Protein AF-A0A379TC00-F1 (afdb_monomer_lite)

InterPro domains:
  IPR000600 ROK family [PF00480] (4-93)
  IPR000600 ROK family [PTHR18964] (5-93)
  IPR043129 ATPase, nucleotide binding domain [SSF53067] (3-93)

Foldseek 3Di:
DDDDDDDPQDQPALVVNLVVVLVVQVVVCVVVVHNDAAEDEAAADQQDPVQAGDGPVRPRRHRHNSQVVNCVVSVHGYHYDYPVVVVVVVVVVD

pLDDT: mean 76.04, std 15.74, range [34.69, 92.25]

Radius of gyration: 13.5 Å; chains: 1; bounding box: 36×30×33 Å

Structure (mmCIF, N/CA/C/O backbone):
data_AF-A0A379TC00-F1
#
_entry.id   AF-A0A379TC00-F1
#
loop_
_atom_site.group_PDB
_atom_site.id
_atom_site.type_symbol
_atom_site.label_atom_id
_atom_site.label_alt_id
_atom_site.label_comp_id
_atom_site.label_asym_id
_atom_site.label_entity_id
_atom_site.label_seq_id
_atom_site.pdbx_PDB_ins_code
_atom_site.Cartn_x
_atom_site.Cartn_y
_atom_site.Cartn_z
_atom_site.occupancy
_atom_site.B_iso_or_equiv
_atom_site.auth_seq_id
_atom_site.auth_comp_id
_atom_site.auth_asym_id
_atom_site.auth_atom_id
_atom_site.pdbx_PDB_model_num
ATOM 1 N N . MET A 1 1 ? -13.718 14.085 8.637 1.00 55.25 1 MET A N 1
ATOM 2 C CA . MET A 1 1 ? -12.377 14.707 8.556 1.00 55.25 1 MET A CA 1
ATOM 3 C C . MET A 1 1 ? -11.612 13.968 7.479 1.00 55.25 1 MET A C 1
ATOM 5 O O . MET A 1 1 ? -11.536 12.752 7.568 1.00 55.25 1 MET A O 1
ATOM 9 N N . GLN A 1 2 ? -11.130 14.666 6.455 1.00 67.75 2 GLN A N 1
ATOM 10 C CA . GLN A 1 2 ? -10.344 14.072 5.373 1.00 67.75 2 GLN A CA 1
ATOM 11 C C . GLN A 1 2 ? -8.859 14.326 5.668 1.00 67.75 2 GLN A C 1
ATOM 13 O O . GLN A 1 2 ? -8.499 15.435 6.064 1.00 67.75 2 GLN A O 1
ATOM 18 N N . TRP A 1 3 ? -8.018 13.298 5.558 1.00 78.50 3 TRP A N 1
ATOM 19 C CA . TRP A 1 3 ? -6.564 13.406 5.693 1.00 78.50 3 TRP A CA 1
ATOM 20 C C . TRP A 1 3 ? -5.928 12.971 4.380 1.00 78.50 3 TRP A C 1
ATOM 22 O O . TRP A 1 3 ? -6.268 11.916 3.855 1.00 78.50 3 TRP A O 1
ATOM 32 N N . GLU A 1 4 ? -5.022 13.794 3.864 1.00 84.69 4 GLU A N 1
ATOM 33 C CA . GLU A 1 4 ? -4.237 13.502 2.672 1.00 84.69 4 GLU A CA 1
ATOM 34 C C . GLU A 1 4 ? -2.762 13.715 3.017 1.00 84.69 4 GLU A C 1
ATOM 36 O O . GLU A 1 4 ? -2.393 14.723 3.628 1.00 84.69 4 GLU A O 1
ATOM 41 N N . LYS A 1 5 ? -1.913 12.769 2.614 1.00 84.38 5 LYS A N 1
ATOM 42 C CA . LYS A 1 5 ? -0.460 12.913 2.647 1.00 84.38 5 LYS A CA 1
ATOM 43 C C . LYS A 1 5 ? 0.122 12.334 1.368 1.00 84.38 5 LYS A C 1
ATOM 45 O O . LYS A 1 5 ? -0.313 11.288 0.897 1.00 84.38 5 LYS A O 1
ATOM 50 N N . ARG A 1 6 ? 1.117 13.026 0.814 1.00 86.12 6 ARG A N 1
ATOM 51 C CA . ARG A 1 6 ? 1.844 12.601 -0.383 1.00 86.12 6 ARG A CA 1
ATOM 52 C C . ARG A 1 6 ? 3.316 12.449 -0.041 1.00 86.12 6 ARG A C 1
ATOM 54 O O . ARG A 1 6 ? 3.896 13.321 0.602 1.00 86.12 6 ARG A O 1
ATOM 61 N N . VAL A 1 7 ? 3.901 11.348 -0.485 1.00 84.81 7 VAL A N 1
ATOM 62 C CA . VAL A 1 7 ? 5.339 11.074 -0.408 1.00 84.81 7 VAL A CA 1
ATOM 63 C C . VAL A 1 7 ? 5.845 10.802 -1.820 1.00 84.81 7 VAL A C 1
ATOM 65 O O . VAL A 1 7 ? 5.078 10.310 -2.651 1.00 84.81 7 VAL A O 1
ATOM 68 N N . PRO A 1 8 ? 7.105 11.138 -2.132 1.00 84.12 8 PRO A N 1
ATOM 69 C CA . PRO A 1 8 ? 7.696 10.739 -3.400 1.00 84.12 8 PRO A CA 1
ATOM 70 C C . PRO A 1 8 ? 7.714 9.210 -3.507 1.00 84.12 8 PRO A C 1
ATOM 72 O O . PRO A 1 8 ? 8.139 8.533 -2.572 1.00 84.12 8 PRO A O 1
ATOM 75 N N . THR A 1 9 ? 7.274 8.671 -4.646 1.00 79.19 9 THR A N 1
ATOM 76 C CA . THR A 1 9 ? 7.307 7.227 -4.904 1.00 79.19 9 THR A CA 1
ATOM 77 C C . THR A 1 9 ? 8.760 6.746 -4.937 1.00 79.19 9 THR A C 1
ATOM 79 O O . THR A 1 9 ? 9.533 7.208 -5.780 1.00 79.19 9 THR A O 1
ATOM 82 N N . PRO A 1 10 ? 9.174 5.820 -4.055 1.00 80.38 10 PRO A N 1
ATOM 83 C CA . PRO A 1 10 ? 10.529 5.291 -4.088 1.00 80.38 10 PRO A CA 1
ATOM 84 C C . PRO A 1 10 ? 10.735 4.450 -5.350 1.00 80.38 10 PRO A C 1
ATOM 86 O O . PRO A 1 10 ? 10.073 3.434 -5.553 1.00 80.38 10 PRO A O 1
ATOM 89 N N . HIS A 1 11 ? 11.676 4.862 -6.199 1.00 76.38 11 HIS A N 1
ATOM 90 C CA . HIS A 1 11 ? 12.052 4.125 -7.413 1.00 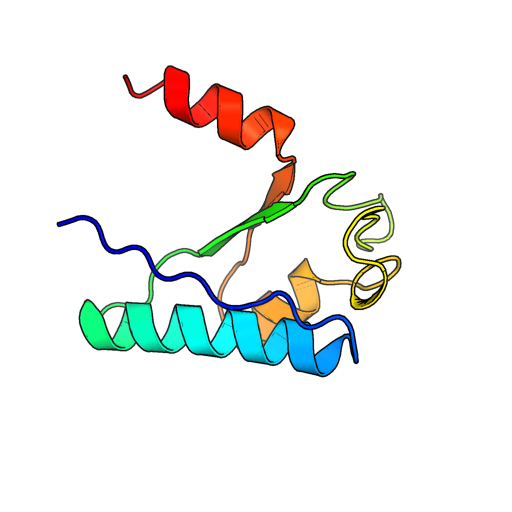76.38 11 HIS A CA 1
ATOM 91 C C . HIS A 1 11 ? 13.315 3.273 -7.234 1.00 76.38 11 HIS A C 1
ATOM 93 O O . HIS A 1 11 ? 13.710 2.553 -8.145 1.00 76.38 11 HIS A O 1
ATOM 99 N N . THR A 1 12 ? 13.962 3.367 -6.072 1.00 76.50 12 THR A N 1
ATOM 100 C CA . THR A 1 12 ? 15.260 2.744 -5.793 1.00 76.50 12 THR A CA 1
ATOM 101 C C . THR A 1 12 ? 15.153 1.244 -5.542 1.00 76.50 12 THR A C 1
ATOM 103 O O . THR A 1 12 ? 15.976 0.493 -6.058 1.00 76.50 12 THR A O 1
ATOM 106 N N . SER A 1 13 ? 14.142 0.808 -4.782 1.00 83.56 13 SER A N 1
ATOM 107 C CA . SER A 1 13 ? 13.961 -0.590 -4.380 1.00 83.56 13 SER A CA 1
ATOM 108 C C . SER A 1 13 ? 12.502 -0.909 -4.068 1.00 83.56 13 SER A C 1
ATOM 110 O O . SER A 1 13 ? 11.774 -0.074 -3.533 1.00 83.56 13 SER A O 1
ATOM 112 N N . TYR A 1 14 ? 12.104 -2.161 -4.301 1.00 84.94 14 TYR A N 1
ATOM 113 C CA . TYR A 1 14 ? 10.792 -2.681 -3.903 1.00 84.94 14 TYR A CA 1
ATOM 114 C C . TYR A 1 14 ? 10.539 -2.565 -2.392 1.00 84.94 14 TYR A C 1
ATOM 116 O O . TYR A 1 14 ? 9.456 -2.180 -1.967 1.00 84.94 14 TYR A O 1
ATOM 124 N N . SER A 1 15 ? 11.556 -2.844 -1.570 1.00 87.31 15 SER A N 1
ATOM 125 C CA . SER A 1 15 ? 11.468 -2.687 -0.115 1.00 87.31 15 SER A CA 1
ATOM 126 C C . SER A 1 15 ? 11.160 -1.247 0.281 1.00 87.31 15 SER A C 1
ATOM 128 O O . SER A 1 15 ? 10.216 -1.029 1.025 1.00 87.31 15 SER A O 1
ATOM 130 N N . ALA A 1 16 ? 11.876 -0.275 -0.292 1.00 87.00 16 ALA A N 1
ATOM 131 C CA . ALA A 1 16 ? 11.648 1.142 -0.023 1.00 87.00 16 ALA A CA 1
ATOM 132 C C . ALA A 1 16 ? 10.218 1.571 -0.387 1.00 87.00 16 ALA A C 1
ATOM 134 O O . ALA A 1 16 ? 9.613 2.356 0.336 1.00 87.00 16 ALA A O 1
ATOM 135 N N . PHE A 1 17 ? 9.658 1.024 -1.472 1.00 86.50 17 PHE A N 1
ATOM 136 C CA . PHE A 1 17 ? 8.255 1.236 -1.830 1.00 86.50 17 PHE A CA 1
ATOM 137 C C . PHE A 1 17 ? 7.297 0.670 -0.769 1.00 86.50 17 PHE A C 1
ATOM 139 O O . PHE A 1 17 ? 6.393 1.377 -0.328 1.00 86.50 17 PHE A O 1
ATOM 146 N N . LEU A 1 18 ? 7.511 -0.575 -0.325 1.00 89.69 18 LEU A N 1
ATOM 147 C CA . LEU A 1 18 ? 6.708 -1.190 0.738 1.00 89.69 18 LEU A CA 1
ATOM 148 C C . LEU A 1 18 ? 6.786 -0.396 2.047 1.00 89.69 18 LEU A C 1
ATOM 150 O O . LEU A 1 18 ? 5.757 -0.177 2.682 1.00 89.69 18 LEU A O 1
ATOM 154 N N . ASP A 1 19 ? 7.988 0.030 2.437 1.00 91.06 19 ASP A N 1
ATOM 155 C CA . ASP A 1 19 ? 8.224 0.803 3.657 1.00 91.06 19 ASP A CA 1
ATOM 156 C C . ASP A 1 19 ? 7.482 2.142 3.601 1.00 91.06 19 ASP A C 1
ATOM 158 O O . ASP A 1 19 ? 6.713 2.437 4.511 1.00 91.06 19 ASP A O 1
ATOM 162 N N . ALA A 1 20 ? 7.580 2.879 2.490 1.00 90.19 20 ALA A N 1
ATOM 163 C CA . ALA A 1 20 ? 6.861 4.142 2.321 1.00 90.19 20 ALA A CA 1
ATOM 164 C C . ALA A 1 20 ? 5.334 3.981 2.446 1.00 90.19 20 ALA A C 1
ATOM 166 O O . ALA A 1 20 ? 4.671 4.805 3.076 1.00 90.19 20 ALA A O 1
ATOM 167 N N . VAL A 1 21 ? 4.755 2.914 1.880 1.00 88.94 21 VAL A N 1
ATOM 168 C CA . VAL 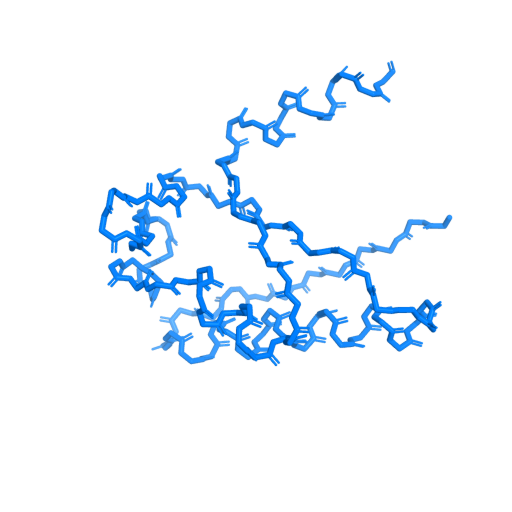A 1 21 ? 3.318 2.625 2.035 1.00 88.94 21 VAL A CA 1
ATOM 169 C C . VAL A 1 21 ? 2.982 2.285 3.489 1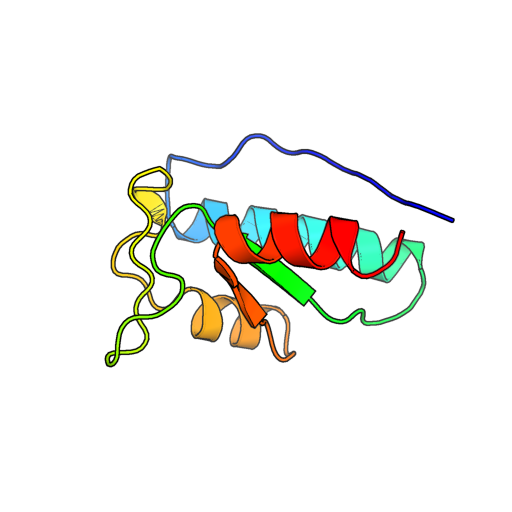.00 88.94 21 VAL A C 1
ATOM 171 O O . VAL A 1 21 ? 1.988 2.781 4.022 1.00 88.94 21 VAL A O 1
ATOM 174 N N . CYS A 1 22 ? 3.805 1.466 4.148 1.00 91.38 22 CYS A N 1
ATOM 175 C CA . CYS A 1 22 ? 3.571 1.070 5.534 1.00 91.38 22 CYS A CA 1
ATOM 176 C C . CYS A 1 22 ? 3.649 2.258 6.498 1.00 91.38 22 CYS A C 1
ATOM 178 O O . CYS A 1 22 ? 2.815 2.361 7.396 1.00 91.38 22 CYS A O 1
ATOM 180 N N . GLU A 1 23 ? 4.595 3.174 6.285 1.00 92.25 23 GLU A N 1
ATOM 181 C CA . GLU A 1 23 ? 4.732 4.400 7.073 1.00 92.25 23 GLU A CA 1
ATOM 182 C C . GLU A 1 23 ? 3.485 5.285 6.958 1.00 92.25 23 GLU A C 1
ATOM 184 O O . GLU A 1 23 ? 2.942 5.708 7.978 1.00 92.25 23 GLU A O 1
ATOM 189 N N . LEU A 1 24 ? 2.957 5.490 5.745 1.00 91.19 24 LEU A N 1
ATOM 190 C CA . LEU A 1 24 ? 1.723 6.261 5.545 1.00 91.19 24 LEU A CA 1
ATOM 191 C C . LEU A 1 24 ? 0.523 5.653 6.277 1.00 91.19 24 LEU A C 1
ATOM 193 O O . LEU A 1 24 ? -0.263 6.381 6.885 1.00 91.19 24 LEU A O 1
ATOM 197 N N . VAL A 1 25 ? 0.374 4.327 6.213 1.00 91.19 25 VAL A N 1
ATOM 198 C CA . VAL A 1 25 ? -0.717 3.617 6.894 1.00 91.19 25 VAL A CA 1
ATOM 199 C C . VAL A 1 25 ? -0.556 3.716 8.409 1.00 91.19 25 VAL A C 1
ATOM 201 O O . VAL A 1 25 ? -1.527 4.007 9.102 1.00 91.19 25 VAL A O 1
ATOM 204 N N . ALA A 1 26 ? 0.660 3.534 8.928 1.00 91.25 26 ALA A N 1
ATOM 205 C CA . ALA A 1 26 ? 0.938 3.653 10.355 1.00 91.25 26 ALA A CA 1
ATOM 206 C C . ALA A 1 26 ? 0.656 5.073 10.874 1.00 91.25 26 ALA A C 1
ATOM 208 O O . ALA A 1 26 ? 0.061 5.238 11.939 1.00 91.25 26 ALA A O 1
ATOM 209 N N . GLU A 1 27 ? 1.018 6.107 10.113 1.00 91.50 27 GLU A N 1
ATOM 210 C CA . GLU A 1 27 ? 0.696 7.495 10.449 1.00 91.50 27 GLU A CA 1
ATOM 211 C C . GLU A 1 27 ? -0.812 7.765 10.462 1.00 91.50 27 GLU A C 1
ATOM 213 O O . GLU A 1 27 ? -1.307 8.446 11.364 1.00 91.50 27 GLU A O 1
ATOM 218 N N . ALA A 1 28 ? -1.551 7.230 9.486 1.00 88.75 28 ALA A N 1
ATOM 219 C CA . ALA A 1 28 ? -3.005 7.341 9.452 1.00 88.75 28 ALA A CA 1
ATOM 220 C C . ALA A 1 28 ? -3.639 6.637 10.661 1.00 88.75 28 ALA A C 1
ATOM 222 O O . ALA A 1 28 ? -4.460 7.235 11.359 1.00 88.75 28 ALA A O 1
ATOM 223 N N . ASP A 1 29 ? -3.215 5.410 10.960 1.00 90.88 29 ASP A N 1
ATOM 224 C CA . ASP A 1 29 ? -3.726 4.646 12.096 1.00 90.88 29 ASP A CA 1
ATOM 225 C C . ASP A 1 29 ? -3.468 5.365 13.426 1.00 90.88 29 ASP A C 1
ATOM 227 O O . ASP A 1 29 ? -4.371 5.475 14.255 1.00 90.88 29 ASP A O 1
ATOM 231 N N . LEU A 1 30 ? -2.263 5.915 13.621 1.00 91.31 30 LEU A N 1
ATOM 232 C CA . LEU A 1 30 ? -1.919 6.706 14.807 1.00 91.31 30 LEU A CA 1
ATOM 233 C C . LEU A 1 30 ? -2.778 7.967 14.918 1.00 91.31 30 LEU A C 1
ATOM 235 O O . LEU A 1 30 ? -3.226 8.322 16.008 1.00 91.31 30 LEU A O 1
ATOM 239 N N . ARG A 1 31 ? -3.026 8.645 13.794 1.00 89.44 31 ARG A N 1
ATOM 240 C CA . ARG A 1 31 ? -3.813 9.881 13.761 1.00 89.44 31 ARG A CA 1
ATOM 241 C C . ARG A 1 31 ? -5.285 9.650 14.088 1.00 89.44 31 ARG A C 1
ATOM 243 O O . ARG A 1 31 ? -5.895 10.495 14.741 1.00 89.44 31 ARG A O 1
ATOM 250 N N . PHE A 1 32 ? -5.859 8.552 13.606 1.00 88.69 32 PHE A N 1
ATOM 251 C CA . PHE A 1 32 ? -7.275 8.237 13.795 1.00 88.69 32 PHE A CA 1
ATOM 252 C C . PHE A 1 32 ? -7.534 7.273 14.961 1.00 88.69 32 PHE A C 1
ATOM 254 O O . PHE A 1 32 ? -8.690 7.060 15.319 1.00 88.69 32 PHE A O 1
ATOM 261 N N . GLY A 1 33 ? -6.484 6.712 15.568 1.00 91.19 33 GLY A N 1
ATOM 262 C CA . GLY A 1 33 ? -6.583 5.764 16.679 1.00 91.19 33 GLY A CA 1
ATOM 263 C C . GLY A 1 33 ? -7.268 4.449 16.300 1.00 91.19 33 GLY A C 1
ATOM 264 O O . GLY A 1 33 ? -7.855 3.794 17.158 1.00 91.19 33 GLY A O 1
ATOM 265 N N . VAL A 1 34 ? -7.247 4.076 15.018 1.00 90.31 34 VAL A N 1
ATOM 266 C CA . VAL A 1 34 ? -7.945 2.901 14.485 1.00 90.31 34 VAL A CA 1
ATOM 267 C C . VAL A 1 34 ? -7.101 2.226 13.416 1.00 90.31 34 VAL A C 1
ATOM 269 O O . VAL A 1 34 ? -6.421 2.902 12.658 1.00 90.31 34 VAL A O 1
ATOM 272 N N . LYS A 1 35 ? -7.181 0.895 13.328 1.00 88.56 35 LYS A N 1
ATOM 273 C CA . LYS A 1 35 ? -6.575 0.118 12.243 1.00 88.56 35 LYS A CA 1
ATOM 274 C C . LYS A 1 35 ? -7.481 0.183 11.008 1.00 88.56 35 LYS A C 1
ATOM 276 O O . LYS A 1 35 ? -8.441 -0.581 10.905 1.00 88.56 35 LYS A O 1
ATOM 281 N N . GLY A 1 36 ? -7.223 1.133 10.110 1.00 85.88 36 GLY A N 1
ATOM 282 C CA . GLY A 1 36 ? -8.057 1.370 8.929 1.00 85.88 36 GLY A CA 1
ATOM 283 C C . GLY A 1 36 ? -7.948 0.266 7.870 1.00 85.88 36 GLY A C 1
ATOM 284 O O . GLY A 1 36 ? -6.925 -0.422 7.771 1.00 85.88 36 GLY A O 1
ATOM 285 N N . ALA A 1 37 ? -8.997 0.119 7.054 1.00 87.19 37 ALA A N 1
ATOM 286 C CA . ALA A 1 37 ? -8.934 -0.668 5.823 1.00 87.19 37 ALA A CA 1
ATOM 287 C C . ALA A 1 37 ? -8.034 0.037 4.796 1.00 87.19 37 ALA A C 1
ATOM 289 O O . ALA A 1 37 ? -8.085 1.260 4.669 1.00 87.19 37 ALA A O 1
ATOM 290 N N . VAL A 1 38 ? -7.224 -0.732 4.063 1.00 88.38 38 VAL A N 1
ATOM 291 C CA . VAL A 1 38 ? -6.236 -0.193 3.118 1.00 88.38 38 VAL A CA 1
ATOM 292 C C . VAL A 1 38 ? -6.566 -0.660 1.704 1.00 88.38 38 VAL A C 1
ATOM 294 O O . VAL A 1 38 ? -6.547 -1.856 1.406 1.00 88.38 38 VAL A O 1
ATOM 297 N N . GLY A 1 39 ? -6.862 0.308 0.840 1.00 85.06 39 GLY A N 1
ATOM 298 C CA . GLY A 1 39 ? -6.989 0.127 -0.602 1.00 85.06 39 GLY A CA 1
ATOM 299 C C . GLY A 1 39 ? -5.892 0.904 -1.320 1.00 85.06 39 GLY A C 1
ATOM 300 O O . GLY A 1 39 ? -5.589 2.032 -0.933 1.00 85.06 39 GLY A O 1
ATOM 301 N N . ILE A 1 40 ? -5.291 0.305 -2.344 1.00 81.44 40 ILE A N 1
ATOM 302 C CA . ILE A 1 40 ? -4.231 0.923 -3.142 1.00 81.44 40 ILE A CA 1
ATOM 303 C C . ILE A 1 40 ? -4.655 0.890 -4.605 1.00 81.44 40 ILE A C 1
ATOM 305 O O . ILE A 1 40 ? -4.813 -0.181 -5.189 1.00 81.44 40 ILE A O 1
ATOM 309 N N . GLY A 1 41 ? -4.823 2.077 -5.182 1.00 77.56 41 GLY A N 1
ATOM 310 C CA . GLY A 1 41 ? -4.983 2.254 -6.620 1.00 77.56 41 GLY A CA 1
ATOM 311 C C . GLY A 1 41 ? -3.617 2.228 -7.292 1.00 77.56 41 GLY A C 1
ATOM 312 O O . GLY A 1 41 ? -2.718 2.965 -6.880 1.00 77.56 41 GLY A O 1
ATOM 313 N N . ILE A 1 42 ? -3.436 1.368 -8.294 1.00 71.25 42 ILE A N 1
ATOM 314 C CA . ILE A 1 42 ? -2.190 1.306 -9.065 1.00 71.25 42 ILE A CA 1
ATOM 315 C C . ILE A 1 42 ? -2.495 1.446 -10.558 1.00 71.25 42 ILE A C 1
ATOM 317 O O . ILE A 1 42 ? -3.391 0.764 -11.066 1.00 71.25 42 ILE A O 1
ATOM 321 N N . PRO A 1 43 ? -1.734 2.279 -11.295 1.00 63.84 43 PRO A N 1
ATOM 322 C CA . PRO A 1 43 ? -1.827 2.340 -12.746 1.00 63.84 43 PRO A CA 1
ATOM 323 C C . PRO A 1 43 ? -1.268 1.052 -13.364 1.00 63.84 43 PRO A C 1
ATOM 325 O O . PRO A 1 43 ? -0.051 0.866 -13.468 1.00 63.84 43 PRO A O 1
ATOM 328 N N . GLY A 1 44 ? -2.163 0.152 -13.773 1.00 63.19 44 GLY A N 1
ATOM 329 C CA . GLY A 1 44 ? -1.802 -1.123 -14.390 1.00 63.19 44 GLY A CA 1
ATOM 330 C C . GLY A 1 44 ? -2.752 -2.261 -14.030 1.00 63.19 44 GLY A C 1
ATOM 331 O O . GLY A 1 44 ? -3.883 -2.034 -13.613 1.00 63.19 44 GLY A O 1
ATOM 332 N N . MET A 1 45 ? -2.288 -3.498 -14.211 1.00 65.25 45 MET A N 1
ATOM 333 C CA . MET A 1 45 ? -3.054 -4.690 -13.855 1.00 65.25 45 MET A CA 1
ATOM 334 C C . MET A 1 45 ? -2.726 -5.058 -12.397 1.00 65.25 45 MET A C 1
ATOM 336 O O . MET A 1 45 ? -1.575 -5.420 -12.128 1.00 65.25 45 MET A O 1
ATOM 340 N N . PRO A 1 46 ? -3.684 -4.919 -11.456 1.00 62.56 46 PRO A N 1
ATOM 341 C CA . PRO A 1 46 ? -3.413 -4.977 -10.016 1.00 62.56 46 PRO A CA 1
ATOM 342 C C . PRO A 1 46 ? -2.939 -6.358 -9.551 1.00 62.56 46 PRO A C 1
ATOM 344 O O . PRO A 1 46 ? -2.149 -6.450 -8.616 1.00 62.56 46 PRO A O 1
ATOM 347 N N . GLU A 1 47 ? -3.380 -7.422 -10.219 1.00 64.44 47 GLU A N 1
ATOM 348 C CA . GLU A 1 47 ? -2.993 -8.793 -9.903 1.00 64.44 47 GLU A CA 1
ATOM 349 C C . GLU A 1 47 ? -3.162 -9.657 -11.160 1.00 64.44 47 GLU A C 1
ATOM 351 O O . GLU A 1 47 ? -4.202 -9.621 -11.821 1.00 64.44 47 GLU A O 1
ATOM 356 N N . THR A 1 48 ? -2.113 -10.386 -11.534 1.00 66.12 48 THR A N 1
ATOM 357 C CA . THR A 1 48 ? -2.187 -11.469 -12.527 1.00 66.12 48 THR A CA 1
ATOM 358 C C . THR A 1 48 ? -2.704 -12.749 -11.861 1.00 66.12 48 THR A C 1
ATOM 360 O O . THR A 1 48 ? -2.702 -12.835 -10.636 1.00 66.12 48 THR A O 1
ATOM 363 N N . GLU A 1 49 ? -3.108 -13.771 -12.626 1.00 68.94 49 GLU A N 1
ATOM 364 C CA . GLU A 1 49 ? -3.517 -15.082 -12.064 1.00 68.94 49 GLU A CA 1
ATOM 365 C C . GLU A 1 49 ? -2.467 -15.699 -11.117 1.00 68.94 49 GLU A C 1
ATOM 367 O O . GLU A 1 49 ? -2.818 -16.471 -10.229 1.00 68.94 49 GLU A O 1
ATOM 372 N N . ASP A 1 50 ? -1.196 -15.314 -11.265 1.00 66.25 50 ASP A N 1
ATOM 373 C CA . ASP A 1 50 ? -0.073 -15.767 -10.437 1.00 66.25 50 ASP A CA 1
ATOM 374 C C . ASP A 1 50 ? 0.120 -14.934 -9.146 1.00 66.25 50 ASP A C 1
ATOM 376 O O . ASP A 1 50 ? 1.052 -15.156 -8.378 1.00 66.25 50 ASP A O 1
ATOM 380 N N . GLY A 1 51 ? -0.732 -13.933 -8.890 1.00 67.38 51 GLY A N 1
ATOM 381 C CA . GLY A 1 51 ? -0.653 -13.079 -7.698 1.00 67.38 51 GLY A CA 1
ATOM 382 C C . GLY A 1 51 ? 0.411 -11.976 -7.770 1.00 67.38 51 GLY A C 1
ATOM 383 O O . GLY A 1 51 ? 0.716 -11.341 -6.759 1.00 67.38 51 GLY A O 1
ATOM 384 N N . THR A 1 52 ? 0.999 -11.734 -8.947 1.00 73.56 52 THR A N 1
ATOM 385 C CA . THR A 1 52 ? 1.993 -10.666 -9.148 1.00 73.56 52 THR A CA 1
ATOM 386 C C . THR A 1 52 ? 1.365 -9.410 -9.742 1.00 73.56 52 THR A C 1
ATOM 388 O O . THR A 1 52 ? 0.491 -9.483 -10.610 1.00 73.56 52 THR A O 1
ATOM 391 N N . LEU A 1 53 ? 1.832 -8.248 -9.284 1.00 73.62 53 LEU A N 1
ATOM 392 C CA . LEU A 1 53 ? 1.447 -6.940 -9.802 1.00 73.62 53 LEU A CA 1
ATOM 393 C C . LEU A 1 53 ? 2.204 -6.638 -11.099 1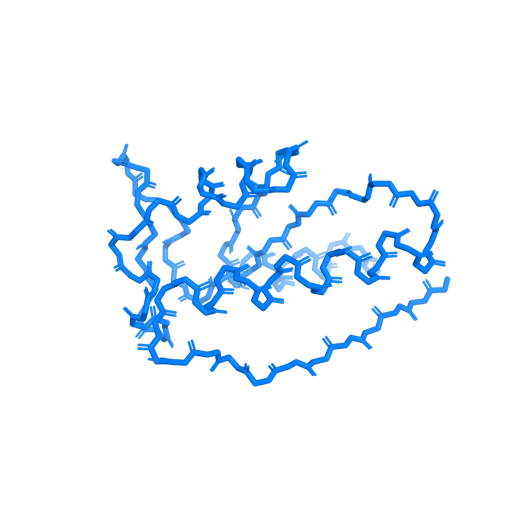.00 73.62 53 LEU A C 1
ATOM 395 O O . LEU A 1 53 ? 3.429 -6.764 -11.137 1.00 73.62 53 LEU A O 1
ATOM 399 N N . TYR A 1 54 ? 1.510 -6.131 -12.120 1.00 68.50 54 TYR A N 1
ATOM 400 C CA . TYR A 1 54 ? 2.161 -5.565 -13.303 1.00 68.50 54 TYR A CA 1
ATOM 401 C C . TYR A 1 54 ? 1.802 -4.086 -13.463 1.00 68.50 54 TYR A C 1
ATOM 403 O O . TYR A 1 54 ? 0.735 -3.722 -13.965 1.00 68.50 54 TYR A O 1
ATOM 411 N N . ALA A 1 55 ? 2.723 -3.223 -13.034 1.00 66.81 55 ALA A N 1
ATOM 412 C CA . ALA A 1 55 ? 2.579 -1.774 -13.092 1.00 66.81 55 ALA A CA 1
ATOM 413 C C . ALA A 1 55 ? 3.694 -1.176 -13.953 1.00 66.81 55 ALA A C 1
ATOM 415 O O . ALA A 1 55 ? 4.857 -1.146 -13.550 1.00 66.81 55 ALA A O 1
ATOM 416 N N . ALA A 1 56 ? 3.339 -0.663 -15.134 1.00 59.84 56 ALA A N 1
ATOM 417 C CA . ALA A 1 56 ? 4.306 -0.065 -16.058 1.00 59.84 56 ALA A CA 1
ATOM 418 C C . ALA A 1 56 ? 5.003 1.177 -15.464 1.00 59.84 56 ALA A C 1
ATOM 420 O O . ALA A 1 56 ? 6.162 1.442 -15.771 1.00 59.84 56 ALA A O 1
ATOM 421 N N . ASN A 1 57 ? 4.321 1.901 -14.569 1.00 64.88 57 ASN A N 1
ATOM 422 C CA . ASN A 1 57 ? 4.816 3.146 -13.973 1.00 64.88 57 ASN A CA 1
ATOM 423 C C . ASN A 1 57 ? 5.532 2.950 -12.623 1.00 64.88 57 ASN A C 1
ATOM 425 O O . ASN A 1 57 ? 6.115 3.896 -12.096 1.00 64.88 57 ASN A O 1
ATOM 429 N N . VAL A 1 58 ? 5.514 1.735 -12.060 1.00 67.44 58 VAL A N 1
ATOM 430 C CA . VAL A 1 58 ? 6.211 1.401 -10.806 1.00 67.44 58 VAL A CA 1
ATOM 431 C C . VAL A 1 58 ? 7.149 0.219 -11.068 1.00 67.44 58 VAL A C 1
ATOM 433 O O . VAL A 1 58 ? 6.857 -0.910 -10.671 1.00 67.44 58 VAL A O 1
ATOM 436 N N . PRO A 1 59 ? 8.299 0.450 -11.733 1.00 69.50 59 PRO A N 1
ATOM 437 C CA . PRO A 1 59 ? 9.219 -0.627 -12.104 1.00 69.50 59 PRO A CA 1
ATOM 438 C C . PRO A 1 59 ? 9.741 -1.397 -10.885 1.00 69.50 59 PRO A C 1
ATOM 440 O O . PRO A 1 59 ? 9.996 -2.591 -10.979 1.00 69.50 59 PRO A O 1
ATOM 443 N N . ALA A 1 60 ? 9.833 -0.742 -9.723 1.00 70.62 60 ALA A N 1
ATOM 444 C CA . ALA A 1 60 ? 10.242 -1.374 -8.473 1.00 70.62 60 ALA A CA 1
ATOM 445 C C . ALA A 1 60 ? 9.246 -2.436 -7.965 1.00 70.62 60 ALA A C 1
ATOM 447 O O . ALA A 1 60 ? 9.664 -3.352 -7.264 1.00 70.62 60 ALA A O 1
ATOM 448 N N . ALA A 1 61 ? 7.956 -2.328 -8.301 1.00 73.06 61 ALA A N 1
ATOM 449 C CA . ALA A 1 61 ? 6.898 -3.234 -7.841 1.00 73.06 61 ALA A CA 1
ATOM 450 C C . ALA A 1 61 ? 6.373 -4.176 -8.939 1.00 73.06 61 ALA A C 1
ATOM 452 O O . ALA A 1 61 ? 5.595 -5.082 -8.647 1.00 73.06 61 ALA A O 1
ATOM 453 N N . SER A 1 62 ? 6.801 -3.990 -10.191 1.00 79.06 62 SER A N 1
ATOM 454 C CA . SER A 1 62 ? 6.411 -4.859 -11.300 1.00 79.06 62 SER A CA 1
ATOM 455 C C . SER A 1 62 ? 6.992 -6.270 -11.133 1.00 79.06 62 SER A C 1
ATOM 457 O O . SER A 1 62 ? 8.176 -6.438 -10.837 1.00 79.06 62 SER A O 1
ATOM 459 N N . GLY A 1 63 ? 6.153 -7.293 -11.303 1.00 79.38 63 GLY A N 1
ATOM 460 C CA . GLY A 1 63 ? 6.508 -8.701 -11.109 1.00 79.38 63 GLY A CA 1
ATOM 461 C C . GLY A 1 63 ? 6.652 -9.117 -9.642 1.00 79.38 63 GLY A C 1
ATOM 462 O O . GLY A 1 63 ? 7.287 -10.133 -9.357 1.00 79.38 63 GLY A O 1
ATOM 463 N N . LYS A 1 64 ? 6.114 -8.336 -8.696 1.00 83.69 64 LYS A N 1
ATOM 464 C CA . LYS A 1 64 ? 6.160 -8.638 -7.257 1.00 83.69 64 LYS A CA 1
ATOM 465 C C . LYS A 1 64 ? 4.763 -8.887 -6.681 1.00 83.69 64 LYS A C 1
ATOM 467 O O . LYS A 1 64 ? 3.803 -8.279 -7.160 1.00 83.69 64 LYS A O 1
ATOM 472 N N . PRO A 1 65 ? 4.624 -9.741 -5.650 1.00 86.81 65 PRO A N 1
ATOM 473 C CA . PRO A 1 65 ? 3.343 -10.015 -5.003 1.00 86.81 65 PRO A CA 1
ATOM 474 C C . PRO A 1 65 ? 2.978 -8.903 -4.004 1.00 86.81 65 PRO A C 1
ATOM 476 O O . PRO A 1 65 ? 2.876 -9.128 -2.798 1.00 86.81 65 PRO A O 1
ATOM 479 N N . LEU A 1 66 ? 2.778 -7.681 -4.515 1.00 84.88 66 LEU A N 1
ATOM 480 C CA . LEU A 1 66 ? 2.596 -6.472 -3.703 1.00 84.88 66 LEU A CA 1
ATOM 481 C C . LEU A 1 66 ? 1.487 -6.608 -2.662 1.00 84.88 66 LEU A C 1
ATOM 483 O O . LEU A 1 66 ? 1.661 -6.203 -1.512 1.00 84.88 66 LEU A O 1
ATOM 487 N N . ARG A 1 67 ? 0.360 -7.202 -3.058 1.00 84.62 67 ARG A N 1
ATOM 488 C CA . ARG A 1 67 ? -0.774 -7.427 -2.166 1.00 84.62 67 ARG A CA 1
ATOM 489 C C . ARG A 1 67 ? -0.374 -8.275 -0.964 1.00 84.62 67 ARG A C 1
ATOM 491 O O . ARG A 1 67 ? -0.636 -7.885 0.171 1.00 84.62 67 ARG A O 1
ATOM 498 N N . ALA A 1 68 ? 0.251 -9.422 -1.222 1.00 86.19 68 ALA A N 1
ATOM 499 C CA . ALA A 1 68 ? 0.638 -10.369 -0.186 1.00 86.19 68 ALA A CA 1
ATOM 500 C C . ALA A 1 68 ? 1.686 -9.762 0.753 1.00 86.19 68 ALA A C 1
ATOM 502 O O . ALA A 1 68 ? 1.536 -9.846 1.971 1.00 86.19 68 ALA A O 1
ATOM 503 N N . ASP A 1 69 ? 2.695 -9.083 0.200 1.00 90.25 69 ASP A N 1
ATOM 504 C CA . ASP A 1 69 ? 3.757 -8.455 0.988 1.00 90.25 69 ASP A CA 1
ATOM 505 C C . ASP A 1 69 ? 3.224 -7.339 1.895 1.00 90.25 69 ASP A C 1
ATOM 507 O O . ASP A 1 69 ? 3.557 -7.285 3.081 1.00 90.25 69 ASP A O 1
ATOM 511 N N . LEU A 1 70 ? 2.368 -6.457 1.371 1.00 89.44 70 LEU A N 1
ATOM 512 C CA . LEU A 1 70 ? 1.761 -5.398 2.178 1.00 89.44 70 LEU A CA 1
ATOM 513 C C . LEU A 1 70 ? 0.783 -5.959 3.202 1.00 89.44 70 LEU A C 1
ATOM 515 O O . LEU A 1 70 ? 0.759 -5.488 4.336 1.00 89.44 70 LEU A O 1
ATOM 519 N N . SER A 1 71 ? 0.003 -6.974 2.830 1.00 90.31 71 SER A N 1
ATOM 520 C CA . SER A 1 71 ? -0.941 -7.605 3.747 1.00 90.31 71 SER A CA 1
ATOM 521 C C . SER A 1 71 ? -0.224 -8.270 4.922 1.00 90.31 71 SER A C 1
ATOM 523 O O . SER A 1 71 ? -0.649 -8.113 6.069 1.00 90.31 71 SER A O 1
ATOM 525 N N . ALA A 1 72 ? 0.914 -8.919 4.656 1.00 91.44 72 ALA A N 1
ATOM 526 C CA . ALA A 1 72 ? 1.774 -9.492 5.682 1.00 91.44 72 ALA A CA 1
ATOM 527 C C . ALA A 1 72 ? 2.399 -8.410 6.576 1.00 91.44 72 ALA A C 1
ATOM 529 O O . ALA A 1 72 ? 2.346 -8.527 7.797 1.00 91.44 72 ALA A O 1
ATOM 530 N N . ARG A 1 73 ? 2.948 -7.331 5.996 1.00 92.00 73 ARG A N 1
ATOM 531 C CA . ARG A 1 73 ? 3.592 -6.248 6.767 1.00 92.00 73 ARG A CA 1
ATOM 532 C C . ARG A 1 73 ? 2.618 -5.431 7.613 1.00 92.00 73 ARG A C 1
ATOM 534 O O . ARG A 1 73 ? 2.969 -5.003 8.706 1.00 92.00 73 ARG A O 1
ATOM 541 N N . LEU A 1 74 ? 1.413 -5.188 7.105 1.00 89.81 74 LEU A N 1
ATOM 542 C CA . LEU A 1 74 ? 0.385 -4.389 7.779 1.00 89.81 74 LEU A CA 1
ATOM 543 C C . LEU A 1 74 ? -0.538 -5.229 8.674 1.00 89.81 74 LEU A C 1
ATOM 545 O O . LEU A 1 74 ? -1.423 -4.669 9.341 1.00 89.81 74 LEU A O 1
ATOM 549 N N . GLU A 1 75 ? -0.356 -6.553 8.658 1.00 91.25 75 GLU A N 1
ATOM 550 C CA . GLU A 1 75 ? -1.163 -7.552 9.362 1.00 91.25 75 GLU A CA 1
ATOM 551 C C . GLU A 1 75 ? -2.671 -7.328 9.138 1.00 91.25 75 GLU A C 1
ATOM 553 O O . GLU A 1 75 ? -3.468 -7.286 10.083 1.00 91.25 75 GLU A O 1
ATOM 558 N N . ARG A 1 76 ? -3.056 -7.048 7.889 1.00 89.25 76 ARG A N 1
ATOM 559 C CA . ARG A 1 76 ? -4.440 -6.749 7.478 1.00 89.25 76 ARG A CA 1
ATOM 560 C C . ARG A 1 76 ? -4.637 -7.027 5.990 1.00 89.25 76 ARG A C 1
ATOM 562 O O . ARG A 1 76 ? -3.671 -6.988 5.237 1.00 89.25 76 ARG A O 1
ATOM 569 N N . ASP A 1 77 ? -5.872 -7.266 5.551 1.00 86.38 77 ASP A N 1
ATOM 570 C CA . ASP A 1 77 ? -6.174 -7.402 4.118 1.00 86.38 77 ASP A CA 1
ATOM 571 C C . ASP A 1 77 ? -5.930 -6.065 3.403 1.00 86.38 77 ASP A C 1
ATOM 573 O O . ASP A 1 77 ? -6.470 -5.027 3.796 1.00 86.38 77 ASP A O 1
ATOM 577 N N . VAL A 1 78 ? -5.088 -6.105 2.372 1.00 87.81 78 VAL A N 1
ATOM 578 C CA . VAL A 1 78 ? -4.822 -4.979 1.474 1.00 87.81 78 VAL A CA 1
ATOM 579 C C . VAL A 1 78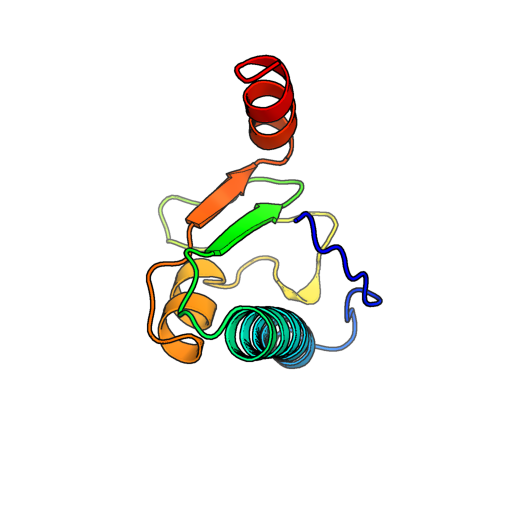 ? -5.486 -5.293 0.148 1.00 87.81 78 VAL A C 1
ATOM 581 O O . VAL A 1 78 ? -5.297 -6.380 -0.402 1.00 87.81 78 VAL A O 1
ATOM 584 N N . ARG A 1 79 ? -6.261 -4.341 -0.372 1.00 84.38 79 ARG A N 1
ATOM 585 C CA . ARG A 1 79 ? -6.919 -4.471 -1.674 1.00 84.38 79 ARG A CA 1
ATOM 586 C C . ARG A 1 79 ? -6.182 -3.638 -2.707 1.00 84.38 79 ARG A C 1
ATOM 588 O O . ARG A 1 79 ? -5.926 -2.460 -2.473 1.00 84.38 79 ARG A O 1
ATOM 595 N N . LEU A 1 80 ? -5.846 -4.257 -3.832 1.00 79.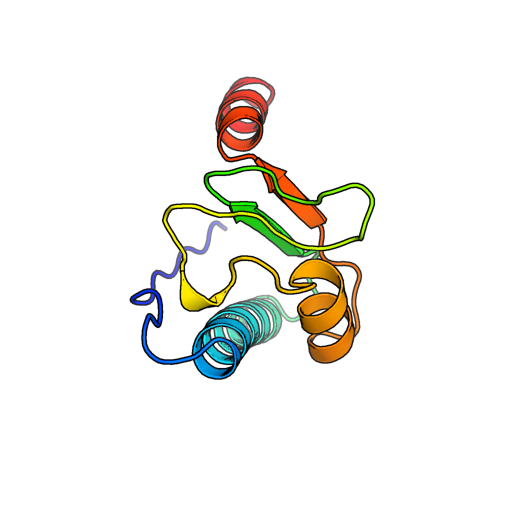12 80 LEU A N 1
ATOM 596 C CA . LEU A 1 80 ? -5.285 -3.571 -4.989 1.00 79.12 80 LEU A CA 1
ATOM 597 C C . LEU A 1 80 ? -6.394 -3.397 -6.020 1.00 79.12 80 LEU A C 1
ATOM 599 O O . LEU A 1 80 ? -7.050 -4.375 -6.374 1.00 79.12 80 LEU A O 1
ATOM 603 N N . ASP A 1 81 ? -6.587 -2.174 -6.496 1.00 68.50 81 ASP A N 1
ATOM 604 C CA . ASP A 1 81 ? -7.528 -1.881 -7.573 1.00 68.50 81 ASP A CA 1
ATOM 605 C C . ASP A 1 81 ? -6.828 -1.105 -8.691 1.00 68.50 81 ASP A C 1
ATOM 607 O O . ASP A 1 81 ? -5.802 -0.449 -8.482 1.00 68.50 81 ASP A O 1
ATOM 611 N N . ASN A 1 82 ? -7.354 -1.217 -9.907 1.00 65.69 82 ASN A N 1
ATOM 612 C CA . ASN A 1 82 ? -6.820 -0.481 -11.048 1.00 65.69 82 ASN A CA 1
ATOM 613 C C . ASN A 1 82 ? -7.266 0.986 -10.941 1.00 65.69 82 ASN A C 1
ATOM 615 O O . ASN A 1 82 ? -8.418 1.266 -10.611 1.00 65.69 82 ASN A O 1
ATOM 619 N N . ASP A 1 83 ? -6.377 1.919 -11.272 1.00 57.91 83 ASP A N 1
ATOM 620 C CA . ASP A 1 83 ? -6.650 3.363 -11.363 1.00 57.91 83 ASP A CA 1
ATOM 621 C C . ASP A 1 83 ? -7.930 3.689 -12.175 1.00 57.91 83 ASP A C 1
ATOM 623 O O . ASP A 1 83 ? -8.648 4.643 -11.875 1.00 57.91 83 ASP A O 1
ATOM 627 N N . ALA A 1 84 ? -8.290 2.837 -13.147 1.00 46.38 84 ALA A N 1
ATOM 628 C CA . ALA A 1 84 ? -9.534 2.946 -13.917 1.00 46.38 84 ALA A CA 1
ATOM 629 C C . ALA A 1 84 ? -10.823 2.723 -13.089 1.00 46.38 84 ALA A C 1
ATOM 631 O O . ALA A 1 84 ? -11.857 3.314 -13.395 1.00 46.38 84 ALA A O 1
ATOM 632 N N . ASN A 1 85 ? -10.772 1.920 -12.022 1.00 47.50 85 ASN A N 1
ATOM 633 C CA . ASN A 1 85 ? -11.895 1.703 -11.103 1.00 47.50 85 ASN A CA 1
ATOM 634 C C . ASN A 1 85 ? -11.932 2.737 -9.972 1.00 47.50 85 ASN A C 1
ATOM 636 O O . ASN A 1 85 ? -13.018 3.088 -9.511 1.00 47.50 85 ASN A O 1
ATOM 640 N N . CYS A 1 86 ? -10.779 3.268 -9.546 1.00 44.16 86 CYS A N 1
ATOM 641 C CA . CYS A 1 86 ? -10.746 4.355 -8.562 1.00 44.16 86 CYS A CA 1
ATOM 642 C C . CYS A 1 86 ? -11.416 5.632 -9.093 1.00 44.16 86 CYS A C 1
ATOM 644 O O . CYS A 1 86 ? -12.069 6.332 -8.317 1.00 44.16 86 CYS A O 1
ATOM 646 N N . PHE A 1 87 ? -11.345 5.896 -10.405 1.00 43.09 87 PHE A N 1
ATOM 647 C CA . PHE A 1 87 ? -12.114 6.979 -11.026 1.00 43.09 87 PHE A CA 1
ATOM 648 C C . PHE A 1 87 ? -13.629 6.707 -10.978 1.00 43.09 87 PHE A C 1
ATOM 650 O O . PHE A 1 87 ? -14.400 7.576 -10.577 1.00 43.09 87 PHE A O 1
ATOM 657 N N . ALA A 1 88 ? -14.059 5.476 -11.282 1.00 38.91 88 ALA A N 1
ATOM 658 C CA . ALA A 1 88 ? -15.474 5.095 -11.265 1.00 38.91 88 ALA A CA 1
ATOM 659 C C . ALA A 1 88 ? -16.089 5.094 -9.848 1.00 38.91 88 ALA A C 1
ATOM 661 O O . ALA A 1 88 ? -17.250 5.465 -9.677 1.00 38.91 88 ALA A O 1
ATOM 662 N N . LEU A 1 89 ? -15.322 4.735 -8.811 1.00 41.81 89 LEU A N 1
ATOM 663 C CA . LEU A 1 89 ? -15.805 4.771 -7.424 1.00 41.81 89 LEU A CA 1
ATOM 664 C C . LEU A 1 89 ? -15.914 6.195 -6.858 1.00 41.81 89 LEU A C 1
ATOM 666 O O . LEU A 1 89 ? -16.734 6.416 -5.968 1.00 41.81 89 LEU A O 1
ATOM 670 N N . SER A 1 90 ? -15.145 7.156 -7.385 1.00 44.22 90 SER A N 1
ATOM 671 C CA . SER A 1 90 ? -15.277 8.569 -7.006 1.00 44.22 90 SER A CA 1
ATOM 672 C C . SER A 1 90 ? -16.538 9.228 -7.581 1.00 44.22 90 SER A C 1
ATOM 674 O O . SER A 1 90 ? -16.994 10.211 -7.003 1.00 44.22 90 SER A O 1
ATOM 676 N N . GLU A 1 91 ? -17.116 8.705 -8.671 1.00 37.09 91 GLU A N 1
ATOM 677 C CA . GLU A 1 91 ? -18.378 9.216 -9.241 1.00 37.09 91 GLU A CA 1
ATOM 678 C C . GLU A 1 91 ? -19.624 8.473 -8.729 1.00 37.09 91 GLU A C 1
ATOM 680 O O . GLU A 1 91 ? -20.718 9.027 -8.747 1.00 37.09 91 GLU A O 1
ATOM 685 N N . ALA A 1 92 ? -19.485 7.245 -8.215 1.00 34.69 92 ALA A N 1
ATOM 686 C CA . ALA A 1 92 ? -20.614 6.470 -7.685 1.00 34.69 92 ALA A CA 1
ATOM 687 C C . ALA A 1 92 ? -21.061 6.878 -6.262 1.00 34.69 92 ALA A C 1
ATOM 689 O O . ALA A 1 92 ? -22.102 6.416 -5.795 1.00 34.69 92 ALA A O 1
ATOM 690 N N . TRP A 1 93 ? -20.286 7.724 -5.574 1.00 42.12 93 TRP A N 1
ATOM 691 C CA . TRP A 1 93 ? -20.593 8.265 -4.238 1.00 42.12 93 TRP A CA 1
ATOM 692 C C . TRP A 1 93 ? -20.634 9.806 -4.206 1.00 42.12 93 TRP A C 1
ATOM 694 O O . TRP A 1 93 ? -20.483 10.399 -3.134 1.00 42.12 93 TRP A O 1
ATOM 704 N N . GLY A 1 94 ? -20.810 10.439 -5.372 1.00 41.72 94 GLY A N 1
ATOM 705 C CA . GLY A 1 94 ? -21.111 11.870 -5.508 1.00 41.72 94 GLY A CA 1
ATOM 706 C C . GLY A 1 94 ? -22.595 12.174 -5.360 1.00 41.72 94 GLY A C 1
ATOM 707 O O . GLY A 1 94 ? -23.412 11.374 -5.866 1.00 41.72 94 GLY A O 1
#

Secondary structure (DSSP, 8-state):
-------PPP-S-HHHHHHHHHHHHHHHHHHHTS---EEEEESSBS--TTS-BB-TT-TTTTTB-HHHHHHHHHTS-EEEEEHHHHHHHHHTT-

Organism: NCBI:txid59203

Sequence (94 aa):
MQWEKRVPTPHTSYSAFLDAVCELVAEADLRFGVKGAVGIGIPGMPETEDGTLYAANVPAASGKPLRADLSARLERDVRLDNDANCFALSEAWG